Protein AF-A0A662GP37-F1 (afdb_monomer_lite)

Radius of gyration: 32.05 Å; chains: 1; bounding box: 72×24×85 Å

Sequence (175 aa):
MWSMLYYLRHDPERIKWSQRRRGLDERVVDEARAYDELWRDVQRKLDQLRHERNELARLIGKLSGEERARAVKRARELSREIERLEQLASEYKRRRDEILLGIPNIVHETVPVGRDESDNVPIRFYGKPKVWRGHLEQFLQQIGDNKVDYEVIDYRPIGHATAVEEFGWADTLRA

Secondary structure (DSSP, 8-state):
---HHHHHHH-HHHHHHHHHHTT--SHHHHHHHHHHHHHHHHHHHHHHHHHHHHHHHHHHTT--HHHHHHHHHHHHHHHHHHHHHHHHHHHHHHHHHHHHHHSPPPPPTTSPP-SSGGG-------S--EEEGGGHHHHHHHHTT-----EEESSPPPPHHHHHHHTTS--SS--

pLDDT: mean 92.94, std 6.43, range [47.56, 98.38]

Foldseek 3Di:
DQDLVNCLPPPLVLLLVQCVLQVHDSVLSVVLNVLVVQLVVLVVVLVVLVVVLVVLVVVLVVDDDPVNVVSVVVSVVSVVVNVVSVVSSVVSVVSSVVSSVVRDDRDDPPQDRDNDPVSDDDPDDDDEEEAEPVCPVVVCVVCPPPDHHYHYDPDDDDDPVVCCVVVVVDDPPVD

Structure (mmCIF, N/CA/C/O backbone):
data_AF-A0A662GP37-F1
#
_entry.id   AF-A0A662GP37-F1
#
loop_
_atom_site.group_PDB
_atom_site.id
_atom_site.type_symbol
_atom_site.label_atom_id
_atom_site.label_alt_id
_atom_site.label_comp_id
_atom_site.label_asym_id
_atom_site.label_entity_id
_atom_site.label_seq_id
_atom_site.pdbx_PDB_ins_code
_atom_site.Cartn_x
_atom_site.Cartn_y
_atom_site.Cartn_z
_atom_site.occupancy
_atom_site.B_iso_or_equiv
_atom_site.auth_seq_id
_atom_site.auth_comp_id
_atom_site.auth_asym_id
_atom_site.auth_atom_id
_atom_site.pdbx_PDB_model_num
ATOM 1 N N . MET A 1 1 ? -3.239 17.510 -3.175 1.00 47.56 1 MET A N 1
ATOM 2 C CA . MET A 1 1 ? -2.595 16.192 -3.356 1.00 47.56 1 MET A CA 1
ATOM 3 C C . MET A 1 1 ? -3.441 15.182 -2.600 1.00 47.56 1 MET A C 1
ATOM 5 O O . MET A 1 1 ? -3.605 15.342 -1.398 1.00 47.56 1 MET A O 1
ATOM 9 N N . TRP A 1 2 ? -4.079 14.245 -3.297 1.00 64.94 2 TRP A N 1
ATOM 10 C CA . TRP A 1 2 ? -4.938 13.237 -2.668 1.00 64.94 2 TRP A CA 1
ATOM 11 C C . TRP A 1 2 ? -4.060 12.083 -2.166 1.00 64.94 2 TRP A C 1
ATOM 13 O O . TRP A 1 2 ? -3.147 11.666 -2.874 1.00 64.94 2 TRP A O 1
ATOM 23 N N . SER A 1 3 ? -4.279 11.610 -0.938 1.00 88.75 3 SER A N 1
ATOM 24 C CA . SER A 1 3 ? -3.481 10.525 -0.352 1.00 88.75 3 SER A CA 1
ATOM 25 C C . SER A 1 3 ? -3.944 9.151 -0.846 1.00 88.75 3 SER A C 1
ATOM 27 O O . SER A 1 3 ? -5.083 8.987 -1.280 1.00 88.75 3 SER A O 1
ATOM 29 N N . MET A 1 4 ? -3.095 8.129 -0.721 1.00 91.69 4 MET A N 1
ATOM 30 C CA . MET A 1 4 ? -3.468 6.754 -1.075 1.00 91.69 4 MET A CA 1
ATOM 31 C C . MET A 1 4 ? -4.687 6.253 -0.286 1.00 91.69 4 MET A C 1
ATOM 33 O O . MET A 1 4 ? -5.574 5.600 -0.829 1.00 91.69 4 MET A O 1
ATOM 37 N N . LEU A 1 5 ? -4.782 6.648 0.987 1.00 93.44 5 LEU A N 1
ATOM 38 C CA . LEU A 1 5 ? -5.935 6.360 1.838 1.00 93.44 5 LEU A CA 1
ATOM 39 C C . LEU A 1 5 ? -7.218 7.050 1.347 1.00 93.44 5 LEU A C 1
ATOM 41 O O . LEU A 1 5 ? -8.308 6.502 1.502 1.00 93.44 5 LEU A O 1
ATOM 45 N N . TYR A 1 6 ? -7.106 8.249 0.765 1.00 94.44 6 TYR A N 1
ATOM 46 C CA . TYR A 1 6 ? -8.252 8.907 0.144 1.00 94.44 6 TYR A CA 1
ATOM 47 C C . TYR A 1 6 ? -8.768 8.082 -1.037 1.00 94.44 6 TYR A C 1
ATOM 49 O O . TYR A 1 6 ? -9.964 7.787 -1.078 1.00 94.44 6 TYR A O 1
ATOM 57 N N . TYR A 1 7 ? -7.874 7.665 -1.940 1.00 94.75 7 TYR A N 1
ATOM 58 C CA . TYR A 1 7 ? -8.241 6.832 -3.085 1.00 94.75 7 TYR A CA 1
ATOM 59 C C . TYR A 1 7 ? -8.841 5.501 -2.646 1.00 94.75 7 TYR A C 1
ATOM 61 O O . TYR A 1 7 ? -9.919 5.161 -3.109 1.00 94.75 7 TYR A O 1
ATOM 69 N N . LEU A 1 8 ? -8.251 4.815 -1.664 1.00 95.44 8 LEU A N 1
ATOM 70 C CA . LEU A 1 8 ? -8.792 3.557 -1.137 1.00 95.44 8 LEU A CA 1
ATOM 71 C C . LEU A 1 8 ? -10.279 3.663 -0.741 1.00 95.44 8 LEU A C 1
ATOM 73 O O . LEU A 1 8 ? -11.046 2.724 -0.935 1.00 95.44 8 LEU A O 1
ATOM 77 N N . ARG A 1 9 ? -10.689 4.814 -0.194 1.00 95.25 9 ARG A N 1
ATOM 78 C CA . ARG A 1 9 ? -12.044 5.044 0.331 1.00 95.25 9 ARG A CA 1
ATOM 79 C C . ARG A 1 9 ? -13.043 5.577 -0.693 1.00 95.25 9 ARG A C 1
ATOM 81 O O . ARG A 1 9 ? -14.237 5.375 -0.497 1.00 95.25 9 ARG A O 1
ATOM 88 N N . HIS A 1 10 ? -12.584 6.290 -1.719 1.00 95.06 10 HIS A N 1
ATOM 89 C CA . HIS A 1 10 ? -13.464 6.998 -2.661 1.00 95.06 10 HIS A CA 1
ATOM 90 C C . HIS A 1 10 ? -13.384 6.445 -4.084 1.00 95.06 10 HIS A C 1
ATOM 92 O O . HIS A 1 10 ? -14.380 6.461 -4.796 1.00 95.06 10 HIS A O 1
ATOM 98 N N . ASP A 1 11 ? -12.213 5.960 -4.488 1.00 95.56 11 ASP A N 1
ATOM 99 C CA . ASP A 1 11 ? -11.932 5.449 -5.829 1.00 95.56 11 ASP A CA 1
ATOM 100 C C . ASP A 1 11 ? -10.826 4.368 -5.777 1.00 95.56 11 ASP A C 1
ATOM 102 O O . ASP A 1 11 ? -9.684 4.595 -6.198 1.00 95.56 11 ASP A O 1
ATOM 106 N N . PRO A 1 12 ? -11.121 3.186 -5.196 1.00 95.81 12 PRO A N 1
ATOM 107 C CA . PRO A 1 12 ? -10.163 2.084 -5.133 1.00 95.81 12 PRO A CA 1
ATOM 108 C C . PRO A 1 12 ? -9.861 1.499 -6.519 1.00 95.81 12 PRO A C 1
ATOM 110 O O . PRO A 1 12 ? -8.782 0.939 -6.721 1.00 95.81 12 PRO A O 1
ATOM 113 N N . GLU A 1 13 ? -10.766 1.659 -7.491 1.00 96.25 13 GLU A N 1
ATOM 114 C CA . GLU A 1 13 ? -10.561 1.177 -8.860 1.00 96.25 13 GLU A CA 1
ATOM 115 C C . GLU A 1 13 ? -9.384 1.863 -9.544 1.00 96.25 13 GLU A C 1
ATOM 117 O O . GLU A 1 13 ? -8.649 1.213 -10.286 1.00 96.25 13 GLU A O 1
ATOM 122 N N . ARG A 1 14 ? -9.113 3.133 -9.233 1.00 95.31 14 ARG A N 1
ATOM 123 C CA . ARG A 1 14 ? -7.911 3.814 -9.724 1.00 95.31 14 ARG A CA 1
ATOM 124 C C . ARG A 1 14 ? -6.616 3.159 -9.245 1.00 95.31 14 ARG A C 1
ATOM 126 O O . ARG A 1 14 ? -5.650 3.071 -10.007 1.00 95.31 14 ARG A O 1
ATOM 133 N N . ILE A 1 15 ? -6.590 2.672 -8.005 1.00 96.38 15 ILE A N 1
ATOM 134 C CA . ILE A 1 15 ? -5.436 1.941 -7.470 1.00 96.38 15 ILE A CA 1
ATOM 135 C C . ILE A 1 15 ? -5.313 0.590 -8.177 1.00 96.38 15 ILE A C 1
ATOM 137 O O . ILE A 1 15 ? -4.237 0.263 -8.676 1.00 96.38 15 ILE A O 1
ATOM 141 N N . LYS A 1 16 ? -6.411 -0.170 -8.275 1.00 97.12 16 LYS A N 1
ATOM 142 C CA . LYS A 1 16 ? -6.420 -1.476 -8.953 1.00 97.12 16 LYS A CA 1
ATOM 143 C C . LYS A 1 16 ? -5.998 -1.367 -10.412 1.00 97.12 16 LYS A C 1
ATOM 145 O O . LYS A 1 16 ? -5.152 -2.124 -10.871 1.00 97.12 16 LYS A O 1
ATOM 150 N N . TRP A 1 17 ? -6.507 -0.366 -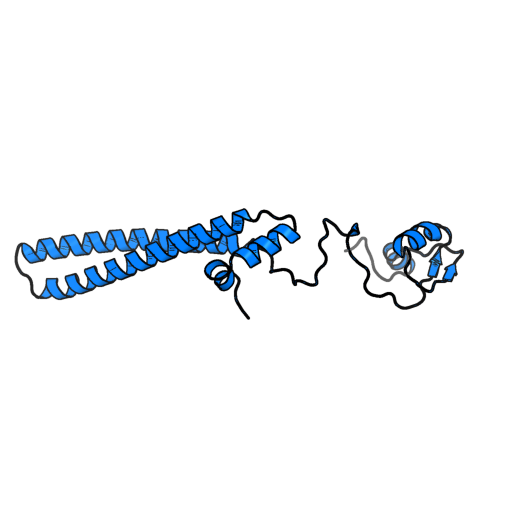11.125 1.00 96.31 17 TRP A N 1
ATOM 151 C CA . TRP A 1 17 ? -6.094 -0.058 -12.490 1.00 96.31 17 TRP A CA 1
ATOM 152 C C . TRP A 1 17 ? -4.579 0.156 -12.589 1.00 96.31 17 TRP A C 1
ATOM 154 O O . TRP A 1 17 ? -3.935 -0.433 -13.456 1.00 96.31 17 TRP A O 1
ATOM 164 N N . SER A 1 18 ? -3.991 0.926 -11.669 1.00 96.19 18 SER A N 1
ATOM 165 C CA . SER A 1 18 ? -2.541 1.138 -11.630 1.00 96.19 18 SER A CA 1
ATOM 166 C C . SER A 1 18 ? -1.770 -0.154 -11.332 1.00 96.19 18 SER A C 1
ATOM 168 O O . SER A 1 18 ? -0.731 -0.390 -11.946 1.00 96.19 18 SER A O 1
ATOM 170 N N . GLN A 1 19 ? -2.271 -1.003 -10.429 1.00 96.06 19 GLN A N 1
ATOM 171 C CA . GLN A 1 19 ? -1.679 -2.315 -10.133 1.00 96.06 19 GLN A CA 1
ATOM 172 C C . GLN A 1 19 ? -1.678 -3.211 -11.376 1.00 96.06 19 GLN A C 1
ATOM 174 O O . GLN A 1 19 ? -0.621 -3.706 -11.766 1.00 96.06 19 GLN A O 1
ATOM 179 N N . ARG A 1 20 ? -2.820 -3.320 -12.069 1.00 95.38 20 ARG A N 1
ATOM 180 C CA . ARG A 1 20 ? -2.948 -4.089 -13.316 1.00 95.38 20 ARG A CA 1
ATOM 181 C C . ARG A 1 20 ? -1.971 -3.615 -14.389 1.00 95.38 20 ARG A C 1
ATOM 183 O O . ARG A 1 20 ? -1.319 -4.439 -15.020 1.00 95.38 20 ARG A O 1
ATOM 190 N N . ARG A 1 21 ? -1.810 -2.297 -14.570 1.00 94.81 21 ARG A N 1
ATOM 191 C CA . ARG A 1 21 ? -0.852 -1.740 -15.548 1.00 94.81 21 ARG A CA 1
ATOM 192 C C . ARG A 1 21 ? 0.606 -2.053 -15.225 1.00 94.81 21 ARG A C 1
ATOM 194 O O . ARG A 1 21 ? 1.421 -2.066 -16.138 1.00 94.81 21 ARG A O 1
ATOM 201 N N . ARG A 1 22 ? 0.925 -2.301 -13.954 1.00 93.94 22 ARG A N 1
ATOM 202 C CA . ARG A 1 22 ? 2.249 -2.739 -13.493 1.00 93.94 22 ARG A CA 1
ATOM 203 C C . ARG A 1 22 ? 2.401 -4.266 -13.465 1.00 93.94 22 ARG A C 1
ATOM 205 O O . ARG A 1 22 ? 3.448 -4.745 -13.047 1.00 93.94 22 ARG A O 1
ATOM 212 N N . GLY A 1 23 ? 1.366 -5.028 -13.831 1.00 92.88 23 GLY A N 1
ATOM 213 C CA . GLY A 1 23 ? 1.352 -6.486 -13.680 1.00 92.88 23 GLY A CA 1
ATOM 214 C C . GLY A 1 23 ? 1.354 -6.958 -12.220 1.00 92.88 23 GLY A C 1
ATOM 215 O O . GLY A 1 23 ? 1.748 -8.087 -11.943 1.00 92.88 23 GLY A O 1
ATOM 216 N N . LEU A 1 24 ? 0.950 -6.096 -11.282 1.00 94.94 24 LEU A N 1
ATOM 217 C CA . LEU A 1 24 ? 0.879 -6.405 -9.857 1.00 94.94 24 LEU A CA 1
ATOM 218 C C . LEU A 1 24 ? -0.512 -6.907 -9.472 1.00 94.94 24 LEU A C 1
ATOM 220 O O . LEU A 1 24 ? -1.511 -6.602 -10.123 1.00 94.94 24 LEU A O 1
ATOM 224 N N . ASP A 1 25 ? -0.569 -7.643 -8.364 1.00 95.44 25 ASP A N 1
ATOM 225 C CA . ASP A 1 25 ? -1.825 -8.125 -7.803 1.00 95.44 25 ASP A CA 1
ATOM 226 C C . ASP A 1 25 ? -2.682 -6.955 -7.298 1.00 95.44 25 ASP A C 1
ATOM 228 O O . ASP A 1 25 ? -2.228 -6.107 -6.525 1.00 95.44 25 ASP A O 1
ATOM 232 N N . GLU A 1 26 ? -3.934 -6.903 -7.739 1.00 95.62 26 GLU A N 1
ATOM 233 C CA . GLU A 1 26 ? -4.909 -5.898 -7.321 1.00 95.62 26 GLU A CA 1
ATOM 234 C C . GLU A 1 26 ? -5.668 -6.286 -6.048 1.00 95.62 26 GLU A C 1
ATOM 236 O O . GLU A 1 26 ? -6.242 -5.415 -5.394 1.00 95.62 26 GLU A O 1
ATOM 241 N N . ARG A 1 27 ? -5.635 -7.566 -5.650 1.00 96.38 27 ARG A N 1
ATOM 242 C CA . ARG A 1 27 ? -6.342 -8.075 -4.460 1.00 96.38 27 ARG A CA 1
ATOM 243 C C . ARG A 1 27 ? -5.831 -7.447 -3.165 1.00 96.38 27 ARG A C 1
ATOM 245 O O . ARG A 1 27 ? -6.588 -7.318 -2.208 1.00 96.38 27 ARG A O 1
ATOM 252 N N . VAL A 1 28 ? -4.584 -6.971 -3.158 1.00 96.38 28 VAL A N 1
ATOM 253 C CA . VAL A 1 28 ? -4.005 -6.202 -2.042 1.00 96.38 28 VAL A CA 1
ATOM 254 C C . VAL A 1 28 ? -4.802 -4.927 -1.742 1.00 96.38 28 VAL A C 1
ATOM 256 O O . VAL A 1 28 ? -4.850 -4.472 -0.603 1.00 96.38 28 VAL A O 1
ATOM 259 N N . VAL A 1 29 ? -5.472 -4.353 -2.749 1.00 96.81 29 VAL A N 1
ATOM 260 C CA . VAL A 1 29 ? -6.331 -3.173 -2.579 1.00 96.81 29 VAL A CA 1
ATOM 261 C C . VAL A 1 29 ? -7.605 -3.548 -1.828 1.00 96.81 29 VAL A C 1
ATOM 263 O O . VAL A 1 29 ? -8.029 -2.815 -0.935 1.00 96.81 29 VAL A O 1
ATOM 266 N N . ASP A 1 30 ? -8.198 -4.697 -2.157 1.00 96.88 30 ASP A N 1
ATOM 267 C CA . ASP A 1 30 ? -9.384 -5.211 -1.468 1.00 96.88 30 ASP A CA 1
ATOM 268 C C . ASP A 1 30 ? -9.063 -5.603 -0.023 1.00 96.88 30 ASP A C 1
ATOM 270 O O . ASP A 1 30 ? -9.832 -5.292 0.885 1.00 96.88 30 ASP A O 1
ATOM 274 N N . GLU A 1 31 ? -7.892 -6.196 0.214 1.00 97.25 31 GLU A N 1
ATOM 275 C CA . GLU A 1 31 ? -7.418 -6.511 1.561 1.00 97.25 31 GLU A CA 1
ATOM 276 C C . GLU A 1 31 ? -7.220 -5.242 2.407 1.00 97.25 31 GLU A C 1
ATOM 278 O O . GLU A 1 31 ? -7.744 -5.143 3.520 1.00 97.25 31 GLU A O 1
ATOM 283 N N . ALA A 1 32 ? -6.533 -4.226 1.869 1.00 97.25 32 ALA A N 1
ATOM 284 C CA . ALA A 1 32 ? -6.370 -2.939 2.546 1.00 97.25 32 ALA A CA 1
ATOM 285 C C . ALA A 1 32 ? -7.726 -2.293 2.868 1.00 97.25 32 ALA A C 1
ATOM 287 O O . ALA A 1 32 ? -7.915 -1.734 3.953 1.00 97.25 32 ALA A O 1
ATOM 288 N N . ARG A 1 33 ? -8.684 -2.382 1.939 1.00 97.00 33 ARG A N 1
ATOM 289 C CA . ARG A 1 33 ? -10.035 -1.854 2.129 1.00 97.00 33 ARG A CA 1
ATOM 290 C C . ARG A 1 33 ? -10.785 -2.592 3.235 1.00 97.00 33 ARG A C 1
ATOM 292 O O . ARG A 1 33 ? -11.378 -1.931 4.083 1.00 97.00 33 ARG A O 1
ATOM 299 N N . ALA A 1 34 ? -10.707 -3.920 3.279 1.00 97.81 34 ALA A N 1
ATOM 300 C CA . ALA A 1 34 ? -11.340 -4.719 4.325 1.00 97.81 34 ALA A CA 1
ATOM 301 C C . ALA A 1 34 ? -10.820 -4.342 5.724 1.00 97.81 34 ALA A C 1
ATOM 303 O O . ALA A 1 34 ? -11.610 -4.140 6.647 1.00 97.81 34 ALA A O 1
ATOM 304 N N . TYR A 1 35 ? -9.503 -4.156 5.887 1.00 98.25 35 TYR A N 1
ATOM 305 C CA . TYR A 1 35 ? -8.944 -3.679 7.157 1.00 98.25 35 TYR A CA 1
ATOM 306 C C . TYR A 1 35 ? -9.354 -2.236 7.494 1.00 98.25 35 TYR A C 1
ATOM 308 O O . TYR A 1 35 ? -9.555 -1.930 8.671 1.00 98.25 35 TYR A O 1
ATOM 316 N N . ASP A 1 36 ? -9.513 -1.344 6.505 1.00 97.88 36 ASP A N 1
ATOM 317 C CA . ASP A 1 36 ? -10.053 0.004 6.751 1.00 97.88 36 ASP A CA 1
ATOM 318 C C . ASP A 1 36 ? -11.509 -0.043 7.231 1.00 97.88 36 ASP A C 1
ATOM 320 O O . ASP A 1 36 ? -11.862 0.672 8.169 1.00 97.88 36 ASP A O 1
ATOM 324 N N . GLU A 1 37 ? -12.342 -0.897 6.636 1.00 97.69 37 GLU A N 1
ATOM 325 C CA . GLU A 1 37 ? -13.743 -1.089 7.028 1.00 97.69 37 GLU A CA 1
ATOM 326 C C . GLU A 1 37 ? -13.847 -1.646 8.456 1.00 97.69 37 GLU A C 1
ATOM 328 O O . GLU A 1 37 ? -14.514 -1.044 9.303 1.00 97.69 37 GLU A O 1
ATOM 333 N N . LEU A 1 38 ? -13.089 -2.703 8.770 1.00 98.12 38 LEU A N 1
ATOM 334 C CA . LEU A 1 38 ? -12.994 -3.255 10.126 1.00 98.12 38 LEU A CA 1
ATOM 335 C C . LEU A 1 38 ? -12.528 -2.206 11.141 1.00 98.12 38 LEU A C 1
ATOM 337 O O . LEU A 1 38 ? -13.100 -2.085 12.227 1.00 98.12 38 LEU A O 1
ATOM 341 N N . TRP A 1 39 ? -11.513 -1.412 10.792 1.00 98.38 39 TRP A N 1
ATOM 342 C CA . TRP A 1 39 ? -11.024 -0.339 11.653 1.00 98.38 39 TRP A CA 1
ATOM 343 C C . TRP A 1 39 ? -12.113 0.700 11.938 1.00 98.38 39 TRP A C 1
ATOM 345 O O . TRP A 1 39 ? -12.336 1.053 13.097 1.00 98.38 39 TRP A O 1
ATOM 355 N N . ARG A 1 40 ? -12.828 1.167 10.907 1.00 97.44 40 ARG A N 1
ATOM 356 C CA . ARG A 1 40 ? -13.911 2.154 11.053 1.00 97.44 40 ARG A CA 1
ATOM 357 C C . ARG A 1 40 ? -15.057 1.616 11.903 1.00 97.44 40 ARG A C 1
ATOM 359 O O . ARG A 1 40 ? -15.605 2.356 12.718 1.00 97.44 40 ARG A O 1
ATOM 366 N N . ASP A 1 41 ? -15.397 0.343 11.757 1.00 97.94 41 ASP A N 1
ATOM 367 C CA . ASP A 1 41 ? -16.435 -0.305 12.557 1.00 97.94 41 ASP A CA 1
ATOM 368 C C . ASP A 1 41 ? -16.057 -0.402 14.030 1.00 97.94 41 ASP A C 1
ATOM 370 O O . ASP A 1 41 ? -16.873 -0.094 14.902 1.00 97.94 41 ASP A O 1
ATOM 374 N N . VAL A 1 42 ? -14.809 -0.771 14.320 1.00 97.94 42 VAL A N 1
ATOM 375 C CA . VAL A 1 42 ? -14.298 -0.794 15.692 1.00 97.94 42 VAL A CA 1
ATOM 376 C C . VAL A 1 42 ? -14.250 0.614 16.285 1.00 97.94 42 VAL A C 1
ATOM 378 O O . VAL A 1 42 ? -14.651 0.786 17.432 1.00 97.94 42 VAL A O 1
ATOM 381 N N . GLN A 1 43 ? -13.841 1.632 15.520 1.00 97.88 43 GLN A N 1
ATOM 382 C CA . GLN A 1 43 ? -13.865 3.026 15.984 1.00 97.88 43 GLN A CA 1
ATOM 383 C C . GLN A 1 43 ? -15.283 3.483 16.347 1.00 97.88 43 GLN A C 1
ATOM 385 O O . GLN A 1 43 ? -15.494 4.000 17.441 1.00 97.88 43 GLN A O 1
ATOM 390 N N . ARG A 1 44 ? -16.280 3.203 15.493 1.00 97.88 44 ARG A N 1
ATOM 391 C CA . ARG A 1 44 ? -17.686 3.522 15.798 1.00 97.88 44 ARG A CA 1
ATOM 392 C C . ARG A 1 44 ? -18.163 2.855 17.090 1.00 97.88 44 ARG A C 1
ATOM 394 O O . ARG A 1 44 ? -18.822 3.494 17.907 1.00 97.88 44 ARG A O 1
ATOM 401 N N . LYS A 1 45 ? -17.819 1.579 17.295 1.00 97.19 45 LYS A N 1
ATOM 402 C CA . LYS A 1 45 ? -18.151 0.850 18.531 1.00 97.19 45 LYS A CA 1
ATOM 403 C C . LYS A 1 45 ? -17.440 1.442 19.750 1.00 97.19 45 LYS A C 1
ATOM 405 O O . LYS A 1 45 ? -18.070 1.601 20.790 1.00 97.19 45 LYS A O 1
ATOM 410 N N . LEU A 1 46 ? -16.161 1.796 19.626 1.00 97.94 46 LEU A N 1
ATOM 411 C CA . LEU A 1 46 ? -15.397 2.443 20.695 1.00 97.94 46 LEU A CA 1
ATOM 412 C C . LEU A 1 46 ? -16.040 3.754 21.140 1.00 97.94 46 LEU A C 1
ATOM 414 O O . LEU A 1 46 ? -16.192 3.973 22.341 1.00 97.94 46 LEU A O 1
ATOM 418 N N . ASP A 1 47 ? -16.445 4.599 20.195 1.00 97.38 47 ASP A N 1
ATOM 419 C CA . ASP A 1 47 ? -17.083 5.879 20.501 1.00 97.38 47 ASP A CA 1
ATOM 420 C C . ASP A 1 47 ? -18.412 5.682 21.244 1.00 97.38 47 ASP A C 1
ATOM 422 O O . ASP A 1 47 ? -18.652 6.337 22.263 1.00 97.38 47 ASP A O 1
ATOM 426 N N . GLN A 1 48 ? -19.221 4.707 20.816 1.00 97.44 48 GLN A N 1
ATOM 427 C CA . GLN A 1 48 ? -20.461 4.329 21.497 1.00 97.44 48 GLN A CA 1
ATOM 428 C C . GLN A 1 48 ? -20.206 3.840 22.934 1.00 97.44 48 GLN A C 1
ATOM 430 O O . GLN A 1 48 ? -20.822 4.338 23.876 1.00 97.44 48 GLN A O 1
ATOM 435 N N . LEU A 1 49 ? -19.262 2.915 23.141 1.00 97.00 49 LEU A N 1
ATOM 436 C CA . LEU A 1 49 ? -18.962 2.385 24.478 1.00 97.00 49 LEU A CA 1
ATOM 437 C C . LEU A 1 49 ? -18.351 3.441 25.405 1.00 97.00 49 LEU A C 1
ATOM 439 O O . LEU A 1 49 ? -18.644 3.466 26.602 1.00 97.00 49 LEU A O 1
ATOM 443 N N . ARG A 1 50 ? -17.513 4.339 24.873 1.00 96.12 50 ARG A N 1
ATOM 444 C CA . ARG A 1 50 ? -16.962 5.471 25.631 1.00 96.12 50 ARG A CA 1
ATOM 445 C C . ARG A 1 50 ? -18.070 6.418 26.069 1.00 96.12 50 ARG A C 1
ATOM 447 O O . ARG A 1 50 ? -18.053 6.860 27.219 1.00 96.12 50 ARG A O 1
ATOM 454 N N . HIS A 1 51 ? -19.028 6.701 25.187 1.00 96.88 51 HIS A N 1
ATOM 455 C CA . HIS A 1 51 ? -20.204 7.490 25.526 1.00 96.88 51 HIS A CA 1
ATOM 456 C C . HIS A 1 51 ? -21.021 6.814 26.638 1.00 96.88 51 HIS A C 1
ATOM 458 O O . HIS A 1 51 ? -21.216 7.421 27.690 1.00 96.88 51 HIS A O 1
ATOM 464 N N . GLU A 1 52 ? -21.381 5.537 26.478 1.00 95.38 52 GLU A N 1
ATOM 465 C CA . GLU A 1 52 ? -22.121 4.762 27.487 1.00 95.38 52 GLU A CA 1
ATOM 466 C C . GLU A 1 52 ? -21.416 4.736 28.847 1.00 95.38 52 GLU A C 1
ATOM 468 O O . GLU A 1 52 ? -22.035 4.985 29.882 1.00 95.38 52 GLU A O 1
ATOM 473 N N . ARG A 1 53 ? -20.102 4.489 28.864 1.00 95.31 53 ARG A N 1
ATOM 474 C CA . ARG A 1 53 ? -19.299 4.499 30.093 1.00 95.31 53 ARG A CA 1
ATOM 475 C C . ARG A 1 53 ? -19.326 5.872 30.766 1.00 95.31 53 ARG A C 1
ATOM 477 O O . ARG A 1 53 ? -19.416 5.942 31.990 1.00 95.31 53 ARG A O 1
ATOM 484 N N . ASN A 1 54 ? -19.233 6.955 29.994 1.00 94.19 54 ASN A N 1
ATOM 485 C CA . ASN A 1 54 ? -19.247 8.317 30.528 1.00 94.19 54 ASN A CA 1
ATOM 486 C C . ASN A 1 54 ? -20.624 8.687 31.107 1.00 94.19 54 ASN A C 1
ATOM 488 O O . ASN A 1 54 ? -20.681 9.295 32.176 1.00 94.19 54 ASN A O 1
ATOM 492 N N . GLU A 1 55 ? -21.721 8.298 30.450 1.00 94.38 55 GLU A N 1
ATOM 493 C CA . GLU A 1 55 ? -23.079 8.455 30.994 1.00 94.38 55 GLU A CA 1
ATOM 494 C C . GLU A 1 55 ? -23.237 7.670 32.303 1.00 94.38 55 GLU A C 1
ATOM 496 O O . GLU A 1 55 ? -23.671 8.215 33.322 1.00 94.38 55 GLU A O 1
ATOM 501 N N . LEU A 1 56 ? -22.784 6.412 32.323 1.00 93.00 56 LEU A N 1
ATOM 502 C CA . LEU A 1 56 ? -22.835 5.567 33.512 1.00 93.00 56 LEU A CA 1
ATOM 503 C C . LEU A 1 56 ? -22.019 6.157 34.673 1.00 93.00 56 LEU A C 1
ATOM 505 O O . LEU A 1 56 ? -22.476 6.158 35.815 1.00 93.00 56 LEU A O 1
ATOM 509 N N . ALA A 1 57 ? -20.837 6.710 34.389 1.00 90.62 57 ALA A N 1
ATOM 510 C CA . ALA A 1 57 ? -19.990 7.364 35.384 1.00 90.62 57 ALA A CA 1
ATOM 511 C C . ALA A 1 57 ? -20.688 8.566 36.043 1.00 90.62 57 ALA A C 1
ATOM 513 O O . ALA A 1 57 ? -20.581 8.740 37.258 1.00 90.62 57 ALA A O 1
ATOM 514 N N . ARG A 1 58 ? -21.458 9.355 35.278 1.00 91.44 58 ARG A N 1
ATOM 515 C CA . ARG A 1 58 ? -22.261 10.466 35.824 1.00 91.44 58 ARG A CA 1
ATOM 516 C C . ARG A 1 58 ? -23.429 9.980 36.685 1.00 91.44 58 ARG A C 1
ATOM 518 O O . ARG A 1 58 ? -23.780 10.646 37.659 1.00 91.44 58 ARG A O 1
ATOM 525 N N . LEU A 1 59 ? -24.022 8.832 36.353 1.00 90.62 59 LEU A N 1
ATOM 526 C CA . LEU A 1 59 ? -25.122 8.237 37.119 1.00 90.62 59 LEU A CA 1
ATOM 527 C C . LEU A 1 59 ? -24.648 7.602 38.432 1.00 90.62 59 LEU A C 1
ATOM 529 O O . LEU A 1 59 ? -25.330 7.740 39.443 1.00 90.62 59 LEU A O 1
ATOM 533 N N . ILE A 1 60 ? -23.464 6.979 38.462 1.00 90.56 60 ILE A N 1
ATOM 534 C CA . ILE A 1 60 ? -22.910 6.316 39.661 1.00 90.56 60 ILE A CA 1
ATOM 535 C C . ILE A 1 60 ? -22.856 7.253 40.877 1.00 90.56 60 ILE A C 1
ATOM 537 O O . ILE A 1 60 ? -23.122 6.809 41.992 1.00 90.56 60 ILE A O 1
ATOM 541 N N . GLY A 1 61 ? -22.552 8.541 40.677 1.00 86.75 61 GLY A N 1
ATOM 542 C CA . GLY A 1 61 ? -22.527 9.535 41.758 1.00 86.75 61 GLY A CA 1
ATOM 543 C C . GLY A 1 61 ? -23.898 9.823 42.388 1.00 86.75 61 GLY A C 1
ATOM 544 O O . GLY A 1 61 ? -23.950 10.316 43.509 1.00 86.75 61 GLY A O 1
ATOM 545 N N . LYS A 1 62 ? -24.994 9.501 41.688 1.00 90.56 62 LYS A N 1
ATOM 546 C CA . LYS A 1 62 ? -26.384 9.718 42.125 1.00 90.56 62 LYS A CA 1
ATOM 547 C C . LYS A 1 62 ? -27.058 8.448 42.660 1.00 90.56 62 LYS A C 1
ATOM 549 O O . LYS A 1 62 ? -28.127 8.540 43.252 1.00 90.56 62 LYS A O 1
ATOM 554 N N . LEU A 1 63 ? -26.459 7.277 42.440 1.00 90.88 63 LEU A N 1
ATOM 555 C CA . LEU A 1 63 ? -26.995 5.980 42.858 1.00 90.88 63 LEU A CA 1
ATOM 556 C C . LEU A 1 63 ? -26.476 5.580 44.247 1.00 90.88 63 LEU A C 1
ATOM 558 O O . LEU A 1 63 ? -25.377 5.962 44.661 1.00 90.88 63 LEU A O 1
ATOM 562 N N . SER A 1 64 ? -27.235 4.743 44.953 1.00 90.06 64 SER A N 1
ATOM 563 C CA . SER A 1 64 ? -26.857 4.197 46.262 1.00 90.06 64 SER A CA 1
ATOM 564 C C . SER A 1 64 ? -27.160 2.695 46.353 1.00 90.06 64 SER A C 1
ATOM 566 O O . SER A 1 64 ? -27.810 2.131 45.474 1.00 90.06 64 SER A O 1
ATOM 568 N N . GLY A 1 65 ? -26.609 2.020 47.366 1.00 91.25 65 GLY A N 1
ATOM 569 C CA . GLY A 1 65 ? -26.862 0.595 47.611 1.00 91.25 65 GLY A CA 1
ATOM 570 C C . GLY A 1 65 ? -26.508 -0.328 46.435 1.00 91.25 65 GLY A C 1
ATOM 571 O O . GLY A 1 65 ? -25.461 -0.185 45.795 1.00 91.25 65 GLY A O 1
ATOM 572 N N . GLU A 1 66 ? -27.383 -1.298 46.157 1.00 89.38 66 GLU A N 1
ATOM 573 C CA . GLU A 1 66 ? -27.174 -2.306 45.109 1.00 89.38 66 GLU A CA 1
ATOM 574 C C . GLU A 1 66 ? -27.110 -1.721 43.694 1.00 89.38 66 GLU A C 1
ATOM 576 O O . GLU A 1 66 ? -26.342 -2.206 42.860 1.00 89.38 66 GLU A O 1
ATOM 581 N N . GLU A 1 67 ? -27.876 -0.668 43.405 1.00 89.00 67 GLU A N 1
ATOM 582 C CA . GLU A 1 67 ? -27.911 -0.046 42.077 1.00 89.00 67 GLU A CA 1
ATOM 583 C C . GLU A 1 67 ? -26.554 0.563 41.721 1.00 89.00 67 GLU A C 1
ATOM 585 O O . GLU A 1 67 ? -26.049 0.389 40.607 1.00 89.00 67 GLU A O 1
ATOM 590 N N . ARG A 1 68 ? -25.898 1.191 42.706 1.00 90.94 68 ARG A N 1
ATOM 591 C CA . ARG A 1 68 ? -24.526 1.685 42.561 1.00 90.94 68 ARG A CA 1
ATOM 592 C C . ARG A 1 68 ? -23.546 0.543 42.304 1.00 90.94 68 ARG A C 1
ATOM 594 O O . ARG A 1 68 ? -22.686 0.671 41.435 1.00 90.94 68 ARG A O 1
ATOM 601 N N . ALA A 1 69 ? -23.668 -0.573 43.023 1.00 90.44 69 ALA A N 1
ATOM 602 C CA . ALA A 1 69 ? -22.794 -1.731 42.828 1.00 90.44 69 ALA A CA 1
ATOM 603 C C . ALA A 1 69 ? -22.939 -2.331 41.415 1.00 90.44 69 ALA A C 1
ATOM 605 O O . ALA A 1 69 ? -21.931 -2.627 40.765 1.00 90.44 69 ALA A O 1
ATOM 606 N N . ARG A 1 70 ? -24.174 -2.438 40.899 1.00 92.25 70 ARG A N 1
ATOM 607 C CA . ARG A 1 70 ? -24.457 -2.889 39.523 1.00 92.25 70 ARG A CA 1
ATOM 608 C C . ARG A 1 70 ? -23.866 -1.940 38.479 1.00 92.25 70 ARG A C 1
ATOM 610 O O . ARG A 1 70 ? -23.193 -2.399 37.557 1.00 92.25 70 ARG A O 1
ATOM 617 N N . ALA A 1 71 ? -24.046 -0.630 38.651 1.00 91.56 71 ALA A N 1
ATOM 618 C CA . ALA A 1 71 ? -23.486 0.373 37.747 1.00 91.56 71 ALA A CA 1
ATOM 619 C C . ALA A 1 71 ? -21.945 0.348 37.742 1.00 91.56 71 ALA A C 1
ATOM 621 O O . ALA A 1 71 ? -21.326 0.336 36.682 1.00 91.56 71 ALA A O 1
ATOM 622 N N . VAL A 1 72 ? -21.294 0.237 38.904 1.00 91.94 72 VAL A N 1
ATOM 623 C CA . VAL A 1 72 ? -19.826 0.112 38.982 1.00 91.94 72 VAL A CA 1
ATOM 624 C C . VAL A 1 72 ? -19.329 -1.156 38.280 1.00 91.94 72 VAL A C 1
ATOM 626 O O . VAL A 1 72 ? -18.323 -1.109 37.568 1.00 91.94 72 VAL A O 1
ATOM 629 N N . LYS A 1 73 ? -20.028 -2.288 38.437 1.00 94.00 73 LYS A N 1
ATOM 630 C CA . LYS A 1 73 ? -19.688 -3.530 37.727 1.00 94.00 73 LYS A CA 1
ATOM 631 C C . LYS A 1 73 ? -19.783 -3.343 36.210 1.00 94.00 73 LYS A C 1
ATOM 633 O O . LYS A 1 73 ? -18.832 -3.673 35.505 1.00 94.00 73 LYS A O 1
ATOM 638 N N . ARG A 1 74 ? -20.872 -2.741 35.721 1.00 93.50 74 ARG A N 1
ATOM 639 C CA . ARG A 1 74 ? -21.062 -2.473 34.290 1.00 93.50 74 ARG A CA 1
ATOM 640 C C . ARG A 1 74 ? -20.010 -1.509 33.730 1.00 93.50 74 ARG A C 1
ATOM 642 O O . ARG A 1 74 ? -19.488 -1.767 32.653 1.00 93.50 74 ARG A O 1
ATOM 649 N N . ALA A 1 75 ? -19.628 -0.458 34.464 1.00 93.19 75 ALA A N 1
ATOM 650 C CA . ALA A 1 75 ? -18.528 0.427 34.059 1.00 93.19 75 ALA A CA 1
ATOM 651 C C . ALA A 1 75 ? -17.209 -0.337 33.881 1.00 93.19 75 ALA A C 1
ATOM 653 O O . ALA A 1 75 ? -16.492 -0.100 32.914 1.00 93.19 75 ALA A O 1
ATOM 654 N N . ARG A 1 76 ? -16.892 -1.270 34.789 1.00 94.12 76 ARG A N 1
ATOM 655 C CA . ARG A 1 76 ? -15.681 -2.100 34.687 1.00 94.12 76 ARG A CA 1
ATOM 656 C C . ARG A 1 76 ? -15.716 -3.033 33.478 1.00 94.12 76 ARG A C 1
ATOM 658 O O . ARG A 1 76 ? -14.694 -3.198 32.822 1.00 94.12 76 ARG A O 1
ATOM 665 N N . GLU A 1 77 ? -16.868 -3.632 33.182 1.00 95.38 77 GLU A N 1
ATOM 666 C CA . GLU A 1 77 ? -17.058 -4.451 31.976 1.00 95.38 77 GLU A CA 1
ATOM 667 C C . GLU A 1 77 ? -16.866 -3.621 30.701 1.00 95.38 77 GLU A C 1
ATOM 669 O O . GLU A 1 77 ? -16.131 -4.039 29.810 1.00 95.38 77 GLU A O 1
ATOM 674 N N . LEU A 1 78 ? -17.454 -2.421 30.649 1.00 95.75 78 LEU A N 1
ATOM 675 C CA . LEU A 1 78 ? -17.280 -1.491 29.532 1.00 95.75 78 LEU A CA 1
ATOM 676 C C . LEU A 1 78 ? -15.813 -1.086 29.351 1.00 95.75 78 LEU A C 1
ATOM 678 O O . LEU A 1 78 ? -15.332 -1.082 28.225 1.00 95.75 78 LEU A O 1
ATOM 682 N N . SER A 1 79 ? -15.082 -0.791 30.432 1.00 95.31 79 SER A N 1
ATOM 683 C CA . SER A 1 79 ? -13.651 -0.467 30.339 1.00 95.31 79 SER A CA 1
ATOM 684 C C . SER A 1 79 ? -12.829 -1.609 29.741 1.00 95.31 79 SER A C 1
ATOM 686 O O . SER A 1 79 ? -12.001 -1.358 28.873 1.00 95.31 79 SER A O 1
ATOM 688 N N . ARG A 1 80 ? -13.091 -2.861 30.142 1.00 96.38 80 ARG A N 1
ATOM 689 C CA . ARG A 1 80 ? -12.397 -4.035 29.581 1.00 96.38 80 ARG A CA 1
ATOM 690 C C . ARG A 1 80 ? -12.681 -4.219 28.091 1.00 96.38 80 ARG A C 1
ATOM 692 O O . ARG A 1 80 ? -11.775 -4.534 27.328 1.00 96.38 80 ARG A O 1
ATOM 699 N N . GLU A 1 81 ? -13.930 -4.021 27.675 1.00 96.56 81 GLU A N 1
ATOM 700 C CA . GLU A 1 81 ? -14.296 -4.126 26.259 1.00 96.56 81 GLU A CA 1
ATOM 701 C C . GLU A 1 81 ? -13.691 -2.982 25.431 1.00 96.56 81 GLU A C 1
ATOM 703 O O . GLU A 1 81 ? -13.214 -3.214 24.323 1.00 96.56 81 GLU A O 1
ATOM 708 N N . ILE A 1 82 ? -13.637 -1.765 25.984 1.00 97.75 82 ILE A N 1
ATOM 709 C CA . ILE A 1 82 ? -12.947 -0.628 25.360 1.00 97.75 82 ILE A CA 1
ATOM 710 C C . ILE A 1 82 ? -11.463 -0.952 25.153 1.00 97.75 82 ILE A C 1
ATOM 712 O O . ILE A 1 82 ? -10.984 -0.818 24.033 1.00 97.75 82 ILE A O 1
ATOM 716 N N . GLU A 1 83 ? -10.755 -1.433 26.179 1.00 97.62 83 GLU A N 1
ATOM 717 C CA . GLU A 1 83 ? -9.333 -1.805 26.071 1.00 97.62 83 GLU A CA 1
ATOM 718 C C . GLU A 1 83 ? -9.099 -2.860 24.978 1.00 97.62 83 GLU A C 1
ATOM 720 O O . GLU A 1 83 ? -8.185 -2.736 24.159 1.00 97.62 83 GLU A O 1
ATOM 725 N N . ARG A 1 84 ? -9.963 -3.879 24.907 1.00 97.50 84 ARG A N 1
ATOM 726 C CA . ARG A 1 84 ? -9.901 -4.912 23.865 1.00 97.50 84 ARG A CA 1
ATOM 727 C C . ARG A 1 84 ? -10.103 -4.329 22.464 1.00 97.50 84 ARG A C 1
ATOM 729 O O . ARG A 1 84 ? -9.363 -4.661 21.538 1.00 97.50 84 ARG A O 1
ATOM 736 N N . LEU A 1 85 ? -11.116 -3.485 22.288 1.00 97.81 85 LEU A N 1
ATOM 737 C CA . LEU A 1 85 ? -11.416 -2.870 20.996 1.00 97.81 85 LEU A CA 1
ATOM 738 C C . LEU A 1 85 ? -10.342 -1.856 20.579 1.00 97.81 85 LEU A C 1
ATOM 740 O O . LEU A 1 85 ? -10.065 -1.729 19.390 1.00 97.81 85 LEU A O 1
ATOM 744 N N . GLU A 1 86 ? -9.688 -1.173 21.520 1.00 97.81 86 GLU A N 1
ATOM 745 C CA . GLU A 1 86 ? -8.550 -0.290 21.235 1.00 97.81 86 GLU A CA 1
ATOM 746 C C . GLU A 1 86 ? -7.358 -1.069 20.664 1.00 97.81 86 GLU A C 1
ATOM 748 O O . GLU A 1 86 ? -6.754 -0.634 19.680 1.00 97.81 86 GLU A O 1
ATOM 753 N N . GLN A 1 87 ? -7.064 -2.250 21.215 1.00 98.06 87 GLN A N 1
ATOM 754 C CA . GLN A 1 87 ? -6.030 -3.140 20.677 1.00 98.06 87 GLN A CA 1
ATOM 755 C C . GLN A 1 87 ? -6.372 -3.604 19.256 1.00 98.06 87 GLN A C 1
ATOM 757 O O . GLN A 1 87 ? -5.535 -3.488 18.360 1.00 98.06 87 GLN A O 1
ATOM 762 N N . LEU A 1 88 ? -7.616 -4.040 19.024 1.00 97.50 88 LEU A N 1
ATOM 763 C CA . LEU A 1 88 ? -8.088 -4.441 17.693 1.00 97.50 88 LEU A CA 1
ATOM 764 C C . LEU A 1 88 ? -8.033 -3.289 16.685 1.00 97.50 88 LEU A C 1
ATOM 766 O O . LEU A 1 88 ? -7.590 -3.472 15.554 1.00 97.50 88 LEU A O 1
ATOM 770 N N . ALA A 1 89 ? -8.434 -2.081 17.085 1.00 98.06 89 ALA A N 1
ATOM 771 C CA . ALA A 1 89 ? -8.323 -0.907 16.229 1.00 98.06 89 ALA A CA 1
ATOM 772 C C . ALA A 1 89 ? -6.863 -0.613 15.863 1.00 98.06 89 ALA A C 1
ATOM 774 O O . ALA A 1 89 ? -6.568 -0.308 14.708 1.00 98.06 89 ALA A O 1
ATOM 775 N N . SER A 1 90 ? -5.944 -0.702 16.825 1.00 98.12 90 SER A N 1
ATOM 776 C CA . SER A 1 90 ? -4.517 -0.514 16.562 1.00 98.12 90 SER A CA 1
ATOM 777 C C . SER A 1 90 ? -3.990 -1.558 15.572 1.00 98.12 90 SER A C 1
ATOM 779 O O . SER A 1 90 ? -3.308 -1.210 14.607 1.00 98.12 90 SER A O 1
ATOM 781 N N . GLU A 1 91 ? -4.378 -2.823 15.747 1.00 98.19 91 GLU A N 1
ATOM 782 C CA . GLU A 1 91 ? -3.990 -3.909 14.851 1.00 98.19 91 GLU A CA 1
ATOM 783 C C . GLU A 1 91 ? -4.525 -3.710 13.428 1.00 98.19 91 GLU A C 1
ATOM 785 O O . GLU A 1 91 ? -3.739 -3.730 12.481 1.00 98.19 91 GLU A O 1
ATOM 790 N N . TYR A 1 92 ? -5.828 -3.464 13.258 1.00 98.25 92 TYR A N 1
ATOM 791 C CA . TYR A 1 92 ? -6.423 -3.254 11.934 1.00 98.25 92 TYR A CA 1
ATOM 792 C C . TYR A 1 92 ? -5.841 -2.032 11.231 1.00 98.25 92 TYR A C 1
ATOM 794 O O . TYR A 1 92 ? -5.547 -2.088 10.037 1.00 98.25 92 TYR A O 1
ATOM 802 N N . LYS A 1 93 ? -5.594 -0.946 11.976 1.00 97.69 93 LYS A N 1
ATOM 803 C CA . LYS A 1 93 ? -4.902 0.230 11.445 1.00 97.69 93 LYS A CA 1
ATOM 804 C C . LYS A 1 93 ? -3.504 -0.137 10.951 1.00 97.69 93 LYS A C 1
ATOM 806 O O . LYS A 1 93 ? -3.149 0.232 9.836 1.00 97.69 93 LYS A O 1
ATOM 811 N N . ARG A 1 94 ? -2.723 -0.852 11.768 1.00 98.12 94 ARG A N 1
ATOM 812 C CA . ARG A 1 94 ? -1.361 -1.271 11.420 1.00 98.12 94 ARG A CA 1
ATOM 813 C C . ARG A 1 94 ? -1.356 -2.138 10.163 1.00 98.12 94 ARG A C 1
ATOM 815 O O . ARG A 1 94 ? -0.606 -1.835 9.247 1.00 98.12 94 ARG A O 1
ATOM 822 N N . ARG A 1 95 ? -2.221 -3.155 10.093 1.00 98.06 95 ARG A N 1
ATOM 823 C CA . ARG A 1 95 ? -2.338 -4.050 8.928 1.00 98.06 95 ARG A CA 1
ATOM 824 C C . ARG A 1 95 ? -2.706 -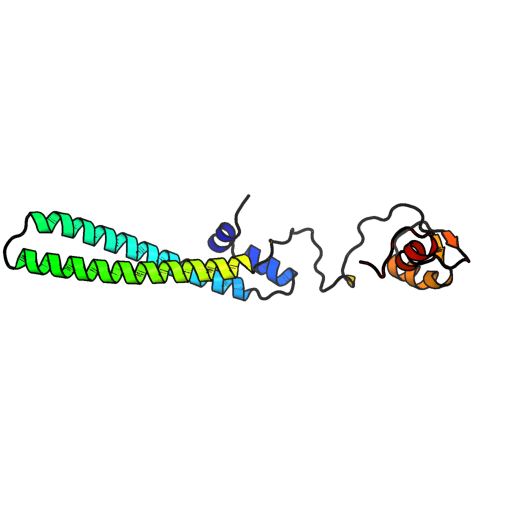3.293 7.656 1.00 98.06 95 ARG A C 1
ATOM 826 O O . ARG A 1 95 ? -2.038 -3.456 6.642 1.00 98.06 95 ARG A O 1
ATOM 833 N N . ARG A 1 96 ? -3.712 -2.414 7.720 1.00 97.50 96 ARG A N 1
ATOM 834 C CA . ARG A 1 96 ? -4.074 -1.540 6.595 1.00 97.50 96 ARG A CA 1
ATOM 835 C C . ARG A 1 96 ? -2.879 -0.705 6.136 1.00 97.50 96 ARG A C 1
ATOM 837 O O . ARG A 1 96 ? -2.611 -0.635 4.941 1.00 97.50 96 ARG A O 1
ATOM 844 N N . ASP A 1 97 ? -2.194 -0.049 7.071 1.00 96.50 97 ASP A N 1
ATOM 845 C CA . ASP A 1 97 ? -1.092 0.861 6.755 1.00 96.50 97 ASP A CA 1
ATOM 846 C C . ASP A 1 97 ? 0.120 0.102 6.182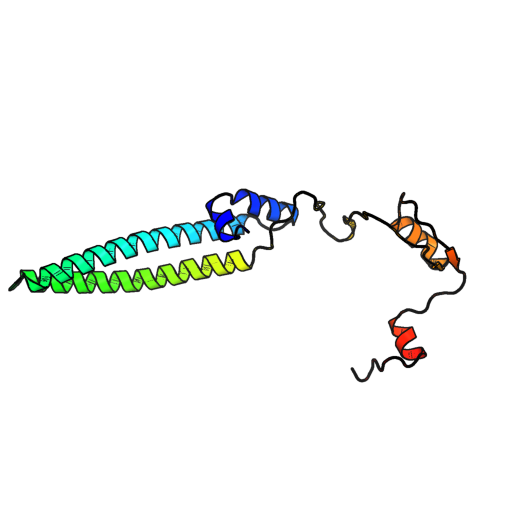 1.00 96.50 97 ASP A C 1
ATOM 848 O O . ASP A 1 97 ? 0.724 0.576 5.225 1.00 96.50 97 ASP A O 1
ATOM 852 N N . GLU A 1 98 ? 0.432 -1.095 6.692 1.00 97.38 98 GLU A N 1
ATOM 853 C CA . GLU A 1 98 ? 1.460 -1.991 6.136 1.00 97.38 98 GLU A CA 1
ATOM 854 C C . GLU A 1 98 ? 1.169 -2.347 4.674 1.00 97.38 98 GLU A C 1
ATOM 856 O O . GLU A 1 98 ? 2.050 -2.215 3.824 1.00 97.38 98 GLU A O 1
ATOM 861 N N . ILE A 1 99 ? -0.072 -2.734 4.361 1.00 96.62 99 ILE A N 1
ATOM 862 C CA . ILE A 1 99 ? -0.468 -3.054 2.984 1.00 96.62 99 ILE A CA 1
ATOM 863 C C . ILE A 1 99 ? -0.374 -1.803 2.108 1.00 96.62 99 ILE A C 1
ATOM 865 O O . ILE A 1 99 ? 0.223 -1.850 1.037 1.00 96.62 99 ILE A O 1
ATOM 869 N N . LEU A 1 100 ? -0.908 -0.666 2.569 1.00 95.50 100 LEU A N 1
ATOM 870 C CA . LEU A 1 100 ? -0.880 0.592 1.820 1.00 95.50 100 LEU A CA 1
ATOM 871 C C . LEU A 1 100 ? 0.542 1.076 1.512 1.00 95.50 100 LEU A C 1
ATOM 873 O O . LEU A 1 100 ? 0.765 1.601 0.425 1.00 95.50 100 LEU A O 1
ATOM 877 N N . LEU A 1 101 ? 1.492 0.896 2.434 1.00 95.44 101 LEU A N 1
ATOM 878 C CA . LEU A 1 101 ? 2.905 1.226 2.216 1.00 95.44 101 LEU A CA 1
ATOM 879 C C . LEU A 1 101 ? 3.570 0.316 1.177 1.00 95.44 101 LEU A C 1
ATOM 881 O O . LEU A 1 101 ? 4.525 0.736 0.526 1.00 95.44 101 LEU A O 1
ATOM 885 N N . GLY A 1 102 ? 3.066 -0.907 1.009 1.00 94.94 102 GLY A N 1
ATOM 886 C CA . GLY A 1 102 ? 3.513 -1.830 -0.030 1.00 94.94 102 GLY A CA 1
ATOM 887 C C . GLY A 1 102 ? 2.967 -1.513 -1.425 1.00 94.94 102 GLY A C 1
ATOM 888 O O . GLY A 1 102 ? 3.499 -2.027 -2.407 1.00 94.94 102 GLY A O 1
ATOM 889 N N . ILE A 1 103 ? 1.927 -0.678 -1.545 1.00 95.25 103 ILE A N 1
ATOM 890 C CA . ILE A 1 103 ? 1.347 -0.334 -2.847 1.00 95.25 103 ILE A CA 1
ATOM 891 C C . ILE A 1 103 ? 2.143 0.823 -3.479 1.00 95.25 103 ILE A C 1
ATOM 893 O O . ILE A 1 103 ? 2.242 1.899 -2.883 1.00 95.25 103 ILE A O 1
ATOM 897 N N . PRO A 1 104 ? 2.683 0.655 -4.704 1.00 94.50 104 PRO A N 1
ATOM 898 C CA . PRO A 1 104 ? 3.373 1.723 -5.417 1.00 94.50 104 PRO A CA 1
ATOM 899 C C . PRO A 1 104 ? 2.477 2.927 -5.712 1.00 94.50 104 PRO A C 1
ATOM 901 O O . PRO A 1 104 ? 1.248 2.852 -5.723 1.00 94.50 104 PRO A O 1
ATOM 904 N N . ASN A 1 105 ? 3.110 4.045 -6.064 1.00 93.81 105 ASN A N 1
ATOM 905 C CA . ASN A 1 105 ? 2.377 5.226 -6.495 1.00 93.81 105 ASN A CA 1
ATOM 906 C C . ASN A 1 105 ? 1.553 4.958 -7.772 1.00 93.81 105 ASN A C 1
ATOM 908 O O . ASN A 1 105 ? 1.979 4.205 -8.664 1.00 93.81 105 ASN A O 1
ATOM 912 N N . ILE A 1 106 ? 0.402 5.629 -7.866 1.00 94.19 106 ILE A N 1
ATOM 913 C CA . ILE A 1 106 ? -0.524 5.531 -8.997 1.00 94.19 106 ILE A CA 1
ATOM 914 C C . ILE A 1 106 ? 0.186 6.008 -10.267 1.00 94.19 106 ILE A C 1
ATOM 916 O O . ILE A 1 106 ? 0.721 7.118 -10.314 1.00 94.19 106 ILE A O 1
ATOM 920 N N . VAL A 1 107 ? 0.194 5.166 -11.301 1.00 94.50 107 VAL A N 1
ATOM 921 C CA . VAL A 1 107 ? 0.773 5.525 -12.601 1.00 94.50 107 VAL A CA 1
ATOM 922 C C . VAL A 1 107 ? -0.043 6.627 -13.271 1.00 94.50 107 VAL A C 1
ATOM 924 O O . VAL A 1 107 ? -1.268 6.671 -13.166 1.00 94.50 107 VAL A O 1
ATOM 927 N N . HIS A 1 108 ? 0.636 7.528 -13.978 1.00 94.50 108 HIS A N 1
ATOM 928 C CA . HIS A 1 108 ? -0.048 8.522 -14.797 1.00 94.50 108 HIS A CA 1
ATOM 929 C C . HIS A 1 108 ? -0.611 7.865 -16.067 1.00 94.50 108 HIS A C 1
ATOM 931 O O . HIS A 1 108 ? -0.041 6.905 -16.584 1.00 94.50 108 HIS A O 1
ATOM 937 N N . GLU A 1 109 ? -1.718 8.385 -16.595 1.00 92.75 109 GLU A N 1
ATOM 938 C CA . GLU A 1 109 ? -2.425 7.815 -17.755 1.00 92.75 109 GLU A CA 1
ATOM 939 C C . GLU A 1 109 ? -1.542 7.720 -19.006 1.00 92.75 109 GLU A C 1
ATOM 941 O O . GLU A 1 109 ? -1.646 6.758 -19.767 1.00 92.75 109 GLU A O 1
ATOM 946 N N . THR A 1 110 ? -0.617 8.671 -19.151 1.00 94.31 110 THR A N 1
ATOM 947 C CA . THR A 1 110 ? 0.335 8.784 -20.266 1.00 94.31 110 THR A CA 1
ATOM 948 C C . THR A 1 110 ? 1.495 7.794 -20.201 1.00 94.31 110 THR A C 1
ATOM 950 O O . THR A 1 110 ? 2.252 7.700 -21.162 1.00 94.31 110 THR A O 1
ATOM 953 N N . VAL A 1 111 ? 1.702 7.108 -19.073 1.00 93.44 111 VAL A N 1
ATOM 954 C CA . VAL A 1 111 ? 2.784 6.122 -18.950 1.00 93.44 111 VAL A CA 1
ATOM 955 C C . VAL A 1 111 ? 2.416 4.921 -19.823 1.00 93.44 111 VAL A C 1
ATOM 957 O O . VAL A 1 111 ? 1.297 4.430 -19.679 1.00 93.44 111 VAL A O 1
ATOM 960 N N . PRO A 1 112 ? 3.280 4.445 -20.736 1.00 92.06 112 PRO A N 1
ATOM 961 C CA . PRO A 1 112 ? 2.996 3.261 -21.547 1.00 92.06 112 PRO A CA 1
ATOM 962 C C . PRO A 1 112 ? 2.890 1.997 -20.676 1.00 92.06 112 PRO A C 1
ATOM 964 O O . PRO A 1 112 ? 3.471 1.925 -19.595 1.00 92.06 112 PRO A O 1
ATOM 967 N N . VAL A 1 113 ? 2.100 1.009 -21.115 1.00 92.75 113 VAL A N 1
ATOM 968 C CA . VAL A 1 113 ? 2.107 -0.326 -20.483 1.00 92.75 113 VAL A CA 1
ATOM 969 C C . VAL A 1 113 ? 3.311 -1.088 -21.016 1.00 92.75 113 VAL A C 1
ATOM 971 O O . VAL A 1 113 ? 3.474 -1.154 -22.229 1.00 92.75 113 VAL A O 1
ATOM 974 N N . GLY A 1 114 ? 4.094 -1.683 -20.124 1.00 91.75 114 GLY A N 1
ATOM 975 C CA . GLY A 1 114 ? 5.221 -2.538 -20.473 1.00 91.75 114 GLY A CA 1
ATOM 976 C C . GLY A 1 114 ? 5.512 -3.525 -19.350 1.00 91.75 114 GLY A C 1
ATOM 977 O O . GLY A 1 114 ? 5.213 -3.247 -18.185 1.00 91.75 114 GLY A O 1
ATOM 978 N N . ARG A 1 115 ? 6.045 -4.693 -19.703 1.00 89.94 115 ARG A N 1
ATOM 979 C CA . ARG A 1 115 ? 6.470 -5.731 -18.761 1.00 89.94 115 ARG A CA 1
ATOM 980 C C . ARG A 1 115 ? 7.880 -5.469 -18.242 1.00 89.94 115 ARG A C 1
ATOM 982 O O . ARG A 1 115 ? 8.141 -5.700 -17.064 1.00 89.94 115 ARG A O 1
ATOM 989 N N . ASP A 1 116 ? 8.766 -5.021 -19.119 1.00 91.50 116 ASP A N 1
ATOM 990 C CA . ASP A 1 116 ? 10.178 -4.790 -18.829 1.00 91.50 116 ASP A CA 1
ATOM 991 C C . ASP A 1 116 ? 10.738 -3.638 -19.679 1.00 91.50 116 ASP A C 1
ATOM 993 O O . ASP A 1 116 ? 9.992 -2.895 -20.322 1.00 91.50 116 ASP A O 1
ATOM 997 N N . GLU A 1 117 ? 12.059 -3.443 -19.643 1.00 90.88 117 GLU A N 1
ATOM 998 C CA . GLU A 1 117 ? 12.702 -2.318 -20.319 1.00 90.88 117 GLU A CA 1
ATOM 999 C C . GLU A 1 117 ? 12.579 -2.361 -21.847 1.00 90.88 117 GLU A C 1
ATOM 1001 O O . GLU A 1 117 ? 12.747 -1.317 -22.479 1.00 90.88 117 GLU A O 1
ATOM 1006 N N . SER A 1 118 ? 12.277 -3.520 -22.443 1.00 90.38 118 SER A N 1
ATOM 1007 C CA . SER A 1 118 ? 12.129 -3.654 -23.896 1.00 90.38 118 SER A CA 1
ATOM 1008 C C . SER A 1 118 ? 10.848 -3.008 -24.434 1.00 90.38 118 SER A C 1
ATOM 1010 O O . SER A 1 118 ? 10.817 -2.595 -25.591 1.00 90.38 118 SER A O 1
ATOM 1012 N N . ASP A 1 119 ? 9.836 -2.832 -23.579 1.00 91.19 119 ASP A N 1
ATOM 1013 C CA . ASP A 1 119 ? 8.577 -2.155 -23.913 1.00 91.19 119 ASP A CA 1
ATOM 1014 C C . ASP A 1 119 ? 8.657 -0.626 -23.733 1.00 91.19 119 ASP A C 1
ATOM 1016 O O . ASP A 1 119 ? 7.687 0.100 -23.982 1.00 91.19 119 ASP A O 1
ATOM 1020 N N . ASN A 1 120 ? 9.800 -0.104 -23.272 1.00 92.62 120 ASN A N 1
ATOM 1021 C CA . ASN A 1 120 ? 9.981 1.334 -23.120 1.00 92.62 120 ASN A CA 1
ATOM 1022 C C . ASN A 1 120 ? 9.961 2.025 -24.485 1.00 92.62 120 ASN A C 1
ATOM 1024 O O . ASN A 1 120 ? 10.660 1.634 -25.415 1.00 92.62 120 ASN A O 1
ATOM 1028 N N . VAL A 1 121 ? 9.209 3.122 -24.575 1.00 91.50 121 VAL A N 1
ATOM 1029 C CA . VAL A 1 121 ? 9.071 3.898 -25.811 1.00 91.50 121 VAL A CA 1
ATOM 1030 C C . VAL A 1 121 ? 10.038 5.085 -25.786 1.00 91.50 121 VAL A C 1
ATOM 1032 O O . VAL A 1 121 ? 9.860 5.993 -24.965 1.00 91.50 121 VAL A O 1
ATOM 1035 N N . PRO A 1 122 ? 11.046 5.140 -26.679 1.00 91.56 122 PRO A N 1
ATOM 1036 C CA . PRO A 1 122 ? 11.891 6.316 -26.825 1.00 91.56 122 PRO A CA 1
ATOM 1037 C C . PRO A 1 122 ? 11.057 7.503 -27.312 1.00 91.56 122 PRO A C 1
ATOM 1039 O O . PRO A 1 122 ? 10.414 7.439 -28.355 1.00 91.56 122 PRO A O 1
ATOM 1042 N N . ILE A 1 123 ? 11.074 8.606 -26.564 1.00 91.56 123 ILE A N 1
ATOM 1043 C CA . ILE A 1 123 ? 10.296 9.808 -26.915 1.00 91.56 123 ILE A CA 1
ATOM 1044 C C . ILE A 1 123 ? 11.109 10.847 -27.691 1.00 91.56 123 ILE A C 1
ATOM 1046 O O . ILE A 1 123 ? 10.539 11.737 -28.320 1.00 91.56 123 ILE A O 1
ATOM 1050 N N . ARG A 1 124 ? 12.444 10.788 -27.603 1.00 91.94 124 ARG A N 1
ATOM 1051 C CA . ARG A 1 124 ? 13.347 11.751 -28.238 1.00 91.94 124 ARG A CA 1
ATOM 1052 C C . ARG A 1 124 ? 14.775 11.218 -28.287 1.00 91.94 124 ARG A C 1
ATOM 1054 O O . ARG A 1 124 ? 15.247 10.636 -27.315 1.00 91.94 124 ARG A O 1
ATOM 1061 N N . PHE A 1 125 ? 15.475 11.543 -29.368 1.00 92.19 125 PHE A N 1
ATOM 1062 C CA . PHE A 1 125 ? 16.917 11.358 -29.522 1.00 92.19 125 PHE A CA 1
ATOM 1063 C C . PHE A 1 125 ? 17.597 12.718 -29.695 1.00 92.19 125 PHE A C 1
ATOM 1065 O O . PHE A 1 125 ? 16.969 13.675 -30.154 1.00 92.19 125 PHE A O 1
ATOM 1072 N N . TYR A 1 126 ? 18.863 12.826 -29.292 1.00 93.12 126 TYR A N 1
ATOM 1073 C CA . TYR A 1 126 ? 19.630 14.062 -29.426 1.00 93.12 126 TYR A CA 1
ATOM 1074 C C . TYR A 1 126 ? 21.131 13.793 -29.571 1.00 93.12 126 TYR A C 1
ATOM 1076 O O . TYR A 1 126 ? 21.675 12.916 -28.902 1.00 93.12 126 TYR A O 1
ATOM 1084 N N . GLY A 1 127 ? 21.797 14.606 -30.394 1.00 94.25 127 GLY A N 1
ATOM 1085 C CA . GLY A 1 127 ? 23.230 14.514 -30.665 1.00 94.25 127 GLY A CA 1
ATOM 1086 C C . GLY A 1 127 ? 23.576 13.532 -31.786 1.00 94.25 127 GLY A C 1
ATOM 1087 O O . GLY A 1 127 ? 22.700 13.047 -32.496 1.00 94.25 127 GLY A O 1
ATOM 1088 N N . LYS A 1 128 ? 24.879 13.269 -31.937 1.00 95.31 128 LYS A N 1
ATOM 1089 C CA . LYS A 1 128 ?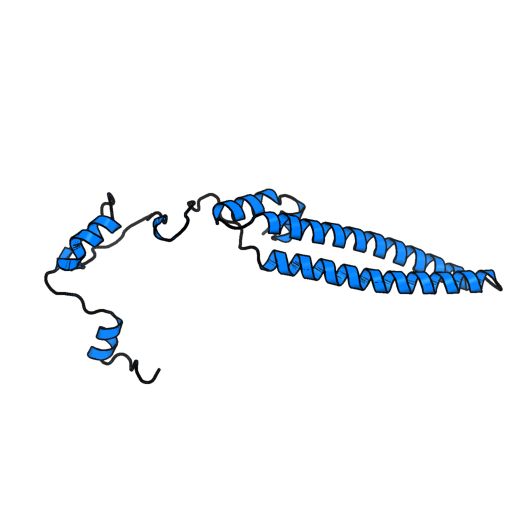 25.442 12.382 -32.961 1.00 95.31 128 LYS A CA 1
ATOM 1090 C C . LYS A 1 128 ? 26.371 11.344 -32.313 1.00 95.31 128 LYS A C 1
ATOM 1092 O O . LYS A 1 128 ? 27.566 11.618 -32.174 1.00 95.31 128 LYS A O 1
ATOM 1097 N N . PRO A 1 129 ? 25.853 10.197 -31.833 1.00 94.38 129 PRO A N 1
ATOM 1098 C CA . PRO A 1 129 ? 26.671 9.128 -31.267 1.00 94.38 129 PRO A CA 1
ATOM 1099 C C . PRO A 1 129 ? 27.745 8.625 -32.237 1.00 94.38 129 PRO A C 1
ATOM 1101 O O . PRO A 1 129 ? 27.508 8.466 -33.436 1.00 94.38 129 PRO A O 1
ATOM 1104 N N . LYS A 1 130 ? 28.923 8.324 -31.681 1.00 96.19 130 LYS A N 1
ATOM 1105 C CA . LYS A 1 130 ? 30.006 7.623 -32.376 1.00 96.19 130 LYS A CA 1
ATOM 1106 C C . LYS A 1 130 ? 29.859 6.125 -32.136 1.00 96.19 130 LYS A C 1
ATOM 1108 O O . LYS A 1 130 ? 30.066 5.652 -31.020 1.00 96.19 130 LYS A O 1
ATOM 1113 N N . VAL A 1 131 ? 29.475 5.393 -33.172 1.00 95.75 131 VAL A N 1
ATOM 1114 C CA . VAL A 1 131 ? 29.138 3.971 -33.116 1.00 95.75 131 VAL A CA 1
ATOM 1115 C C . VAL A 1 131 ? 30.285 3.171 -33.708 1.00 95.75 131 VAL A C 1
ATOM 1117 O O . VAL A 1 131 ? 30.637 3.325 -34.876 1.00 95.75 131 VAL A O 1
ATOM 1120 N N . TRP A 1 132 ? 30.890 2.305 -32.902 1.00 96.94 132 TRP A N 1
ATOM 1121 C CA . TRP A 1 132 ? 31.908 1.391 -33.404 1.00 96.94 132 TRP A CA 1
ATOM 1122 C C . TRP A 1 132 ? 31.312 0.412 -34.407 1.00 96.94 132 TRP A C 1
ATOM 1124 O O . TRP A 1 132 ? 30.244 -0.146 -34.157 1.00 96.94 132 TRP A O 1
ATOM 1134 N N . ARG A 1 133 ? 32.021 0.159 -35.513 1.00 95.56 133 ARG A N 1
ATOM 1135 C CA . ARG A 1 133 ? 31.582 -0.741 -36.592 1.00 95.56 133 ARG A CA 1
ATOM 1136 C C . ARG A 1 133 ? 31.070 -2.096 -36.084 1.00 95.56 133 ARG A C 1
ATOM 1138 O O . ARG A 1 133 ? 30.078 -2.592 -36.60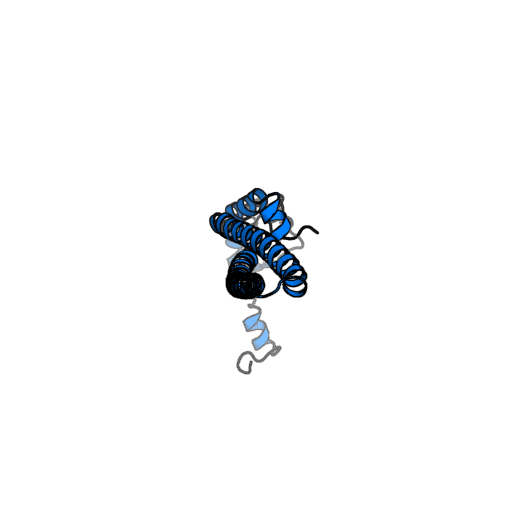5 1.00 95.56 133 ARG A O 1
ATOM 1145 N N . GLY A 1 134 ? 31.692 -2.659 -35.045 1.00 94.81 134 GLY A N 1
ATOM 1146 C CA . GLY A 1 134 ? 31.280 -3.934 -34.444 1.00 94.81 134 GLY A CA 1
ATOM 1147 C C . GLY A 1 134 ? 29.941 -3.909 -33.692 1.00 94.81 134 GLY A C 1
ATOM 1148 O O . GLY A 1 134 ? 29.376 -4.966 -33.445 1.00 94.81 134 GLY A O 1
ATOM 1149 N N . HIS A 1 135 ? 29.413 -2.732 -33.345 1.00 95.56 135 HIS A N 1
ATOM 1150 C CA . HIS A 1 135 ? 28.112 -2.562 -32.683 1.00 95.56 135 HIS A CA 1
ATOM 1151 C C . HIS A 1 135 ? 27.058 -1.916 -33.596 1.00 95.56 135 HIS A C 1
ATOM 1153 O O . HIS A 1 135 ? 25.969 -1.588 -33.129 1.00 95.56 135 HIS A O 1
ATOM 1159 N N . LEU A 1 136 ? 27.365 -1.700 -34.881 1.00 94.69 136 LEU A N 1
ATOM 1160 C CA . LEU A 1 136 ? 26.478 -0.967 -35.785 1.00 94.69 136 LEU A CA 1
ATOM 1161 C C . LEU A 1 136 ? 25.109 -1.645 -35.923 1.00 94.69 136 LEU A C 1
ATOM 1163 O O . LEU A 1 136 ? 24.091 -0.971 -35.834 1.00 94.69 136 LEU A O 1
ATOM 1167 N N . GLU A 1 137 ? 25.077 -2.967 -36.081 1.00 94.81 137 GLU A N 1
ATOM 1168 C CA . GLU A 1 137 ? 23.827 -3.727 -36.199 1.00 94.81 137 GLU A CA 1
ATOM 1169 C C . GLU A 1 137 ? 22.954 -3.594 -34.943 1.00 94.81 137 GLU A C 1
ATOM 1171 O O . GLU A 1 137 ? 21.779 -3.245 -35.038 1.00 94.81 137 GLU A O 1
ATOM 1176 N N . GLN A 1 138 ? 23.549 -3.770 -33.760 1.00 93.94 138 GLN A N 1
ATOM 1177 C CA . GLN A 1 138 ? 22.856 -3.602 -32.481 1.00 93.94 138 GLN A CA 1
ATOM 1178 C C . GLN A 1 138 ? 22.323 -2.173 -32.310 1.00 93.94 138 GLN A C 1
ATOM 1180 O O . GLN A 1 138 ? 21.195 -1.983 -31.860 1.00 93.94 138 GLN A O 1
ATOM 1185 N N . PHE A 1 139 ? 23.114 -1.163 -32.679 1.00 93.12 139 PHE A N 1
ATOM 1186 C CA . PHE A 1 139 ? 22.691 0.234 -32.617 1.00 93.12 139 PHE A CA 1
ATOM 1187 C C . PHE A 1 139 ? 21.497 0.504 -33.541 1.00 93.12 139 PHE A C 1
ATOM 1189 O O . PHE A 1 139 ? 20.524 1.121 -33.113 1.00 93.12 139 PHE A O 1
ATOM 1196 N N . LEU A 1 140 ? 21.539 0.004 -34.781 1.00 92.81 140 LEU A N 1
ATOM 1197 C CA . LEU A 1 140 ? 20.432 0.132 -35.731 1.00 92.81 140 LEU A CA 1
ATOM 1198 C C . LEU A 1 140 ? 19.165 -0.566 -35.221 1.00 92.81 140 LEU A C 1
ATOM 1200 O O . LEU A 1 140 ? 18.077 -0.008 -35.328 1.00 92.81 140 LEU A O 1
ATOM 1204 N N . GLN A 1 141 ? 19.300 -1.736 -34.592 1.00 91.38 141 GLN A N 1
ATOM 1205 C CA . GLN A 1 141 ? 18.176 -2.425 -33.958 1.00 91.38 141 GLN A CA 1
ATOM 1206 C C . GLN A 1 141 ? 17.572 -1.609 -32.802 1.00 91.38 141 GLN A C 1
ATOM 1208 O O . GLN A 1 141 ? 16.354 -1.561 -32.662 1.00 91.38 141 GLN A O 1
ATOM 1213 N N . GLN A 1 142 ? 18.405 -0.952 -31.989 1.00 88.69 142 GLN A N 1
ATOM 1214 C CA . GLN A 1 142 ? 17.957 -0.140 -30.851 1.00 88.69 142 GLN A CA 1
ATOM 1215 C C . GLN A 1 142 ? 17.227 1.137 -31.270 1.00 88.69 142 GLN A C 1
ATOM 1217 O O . GLN A 1 142 ? 16.252 1.522 -30.626 1.00 88.69 142 GLN A O 1
ATOM 1222 N N . ILE A 1 143 ? 17.693 1.815 -32.324 1.00 91.19 143 ILE A N 1
ATOM 1223 C CA . ILE A 1 143 ? 16.994 3.001 -32.835 1.00 91.19 143 ILE A CA 1
ATOM 1224 C C . ILE A 1 143 ? 15.761 2.614 -33.659 1.00 91.19 143 ILE A C 1
ATOM 1226 O O . ILE A 1 143 ? 14.834 3.415 -33.756 1.00 91.19 143 ILE A O 1
ATOM 1230 N N . GLY A 1 144 ? 15.710 1.399 -34.216 1.00 88.31 144 GLY A N 1
ATOM 1231 C CA . GLY A 1 144 ? 14.613 0.949 -35.069 1.00 88.31 144 GLY A CA 1
ATOM 1232 C C . GLY A 1 144 ? 14.398 1.908 -36.242 1.00 88.31 144 GLY A C 1
ATOM 1233 O O . GLY A 1 144 ? 15.347 2.298 -36.917 1.00 88.31 144 GLY A O 1
ATOM 1234 N N . ASP A 1 145 ? 13.157 2.354 -36.440 1.00 87.25 145 ASP A N 1
ATOM 1235 C CA . ASP A 1 145 ? 12.799 3.308 -37.502 1.00 87.25 145 ASP A CA 1
ATOM 1236 C C . ASP A 1 145 ? 13.083 4.781 -37.138 1.00 87.25 145 ASP A C 1
ATOM 1238 O O . ASP A 1 145 ? 12.793 5.698 -37.917 1.00 87.25 145 ASP A O 1
ATOM 1242 N N . ASN A 1 146 ? 13.626 5.050 -35.945 1.00 89.12 146 ASN A N 1
ATOM 1243 C CA . ASN A 1 146 ? 13.886 6.415 -35.503 1.00 89.12 146 ASN A CA 1
ATOM 1244 C C . ASN A 1 146 ? 15.052 7.039 -36.276 1.00 89.12 146 ASN A C 1
ATOM 1246 O O . ASN A 1 146 ? 16.115 6.447 -36.460 1.00 89.12 146 ASN A O 1
ATOM 1250 N N . LYS A 1 147 ? 14.876 8.302 -36.670 1.00 86.62 147 LYS A N 1
ATOM 1251 C CA . LYS A 1 147 ? 15.921 9.082 -37.339 1.00 86.62 147 LYS A CA 1
ATOM 1252 C C . LYS A 1 147 ? 16.898 9.625 -36.304 1.00 86.62 147 LYS A C 1
ATOM 1254 O O . LYS A 1 147 ? 16.638 10.653 -35.681 1.00 86.62 147 LYS A O 1
ATOM 1259 N N . VAL A 1 148 ? 18.008 8.920 -36.127 1.00 92.38 148 VAL A N 1
ATOM 1260 C CA . VAL A 1 148 ? 19.113 9.322 -35.255 1.00 92.38 148 VAL A CA 1
ATOM 1261 C C . VAL A 1 148 ? 20.342 9.553 -36.119 1.00 92.38 148 VAL A C 1
ATOM 1263 O O . VAL A 1 148 ? 20.743 8.664 -36.866 1.00 92.38 148 VAL A O 1
ATOM 1266 N N . ASP A 1 149 ? 20.947 10.733 -36.022 1.00 94.06 149 ASP A N 1
ATOM 1267 C CA . ASP A 1 149 ? 22.231 10.993 -36.671 1.00 94.06 149 ASP A CA 1
ATOM 1268 C C . ASP A 1 149 ? 23.332 10.209 -35.952 1.00 94.06 149 ASP A C 1
ATOM 1270 O O . ASP A 1 149 ? 23.387 10.204 -34.727 1.00 94.06 149 ASP A O 1
ATOM 1274 N N . TYR A 1 150 ? 24.248 9.571 -36.677 1.00 95.31 150 TYR A N 1
ATOM 1275 C CA . TYR A 1 150 ? 25.380 8.864 -36.069 1.00 95.31 150 TYR A CA 1
ATOM 1276 C C . TYR A 1 150 ? 26.643 8.959 -36.929 1.00 95.31 150 TYR A C 1
ATOM 1278 O O . TYR A 1 150 ? 26.616 9.373 -38.090 1.00 95.31 150 TYR A O 1
ATOM 1286 N N . GLU A 1 151 ? 27.782 8.627 -36.331 1.00 96.38 151 GLU A N 1
ATOM 1287 C CA . GLU A 1 151 ? 29.083 8.526 -36.990 1.00 96.38 151 GLU A CA 1
ATOM 1288 C C . GLU A 1 151 ? 29.649 7.127 -36.751 1.00 96.38 151 GLU A C 1
ATOM 1290 O O . GLU A 1 151 ? 29.728 6.689 -35.606 1.00 96.38 151 GLU A O 1
ATOM 1295 N N . VAL A 1 152 ? 30.046 6.422 -37.812 1.00 96.25 152 VAL A N 1
ATOM 1296 C CA . VAL A 1 152 ? 30.685 5.108 -37.673 1.00 96.25 152 VAL A CA 1
ATOM 1297 C C . VAL A 1 152 ? 32.182 5.295 -37.454 1.00 96.25 152 VAL A C 1
ATOM 1299 O O . VAL A 1 152 ? 32.839 5.964 -38.247 1.00 96.25 152 VAL A O 1
ATOM 1302 N N . ILE A 1 153 ? 32.716 4.683 -36.398 1.00 96.62 153 ILE A N 1
ATOM 1303 C CA . ILE A 1 153 ? 34.146 4.695 -36.065 1.00 96.62 153 ILE A CA 1
ATOM 1304 C C . ILE A 1 153 ? 34.748 3.291 -36.185 1.00 96.62 153 ILE A C 1
ATOM 1306 O O . ILE A 1 153 ? 34.086 2.284 -35.913 1.00 96.62 153 ILE A O 1
ATOM 1310 N N . ASP A 1 154 ? 36.026 3.221 -36.556 1.00 95.88 154 ASP A N 1
ATOM 1311 C CA . ASP A 1 154 ? 36.733 1.947 -36.748 1.00 95.88 154 ASP A CA 1
ATOM 1312 C C . ASP A 1 154 ? 37.483 1.466 -35.494 1.00 95.88 154 ASP A C 1
ATOM 1314 O O . ASP A 1 154 ? 37.752 0.273 -35.354 1.00 95.88 154 ASP A O 1
ATOM 1318 N N . TYR A 1 155 ? 37.767 2.359 -34.540 1.00 92.88 155 TYR A N 1
ATOM 1319 C CA . TYR A 1 155 ? 38.376 1.990 -33.259 1.00 92.88 155 TYR A CA 1
ATOM 1320 C C . TYR A 1 155 ? 37.311 1.559 -32.248 1.00 92.88 155 TYR A C 1
ATOM 1322 O O . TYR A 1 155 ? 36.228 2.142 -32.193 1.00 92.88 155 TYR A O 1
ATOM 1330 N N . ARG A 1 156 ? 37.621 0.547 -31.427 1.00 92.62 156 ARG A N 1
ATOM 1331 C CA . ARG A 1 156 ? 36.736 0.085 -30.350 1.00 92.62 156 ARG A CA 1
ATOM 1332 C C . ARG A 1 156 ? 36.850 1.038 -29.151 1.00 92.62 156 ARG A C 1
ATOM 1334 O O . ARG A 1 156 ? 37.944 1.149 -28.600 1.00 92.62 156 ARG A O 1
ATOM 1341 N N . PRO A 1 157 ? 35.767 1.716 -28.728 1.00 91.31 157 PRO A N 1
ATOM 1342 C CA . PRO A 1 157 ? 35.778 2.538 -27.527 1.00 91.31 157 PRO A CA 1
ATOM 1343 C C . PRO A 1 157 ? 36.083 1.696 -26.293 1.00 91.31 157 PRO A C 1
ATOM 1345 O O . PRO A 1 157 ? 35.600 0.569 -26.161 1.00 91.31 157 PRO A O 1
ATOM 1348 N N . ILE A 1 158 ? 36.860 2.272 -25.385 1.00 90.81 158 ILE A N 1
ATOM 1349 C CA . ILE A 1 158 ? 37.182 1.667 -24.097 1.00 90.81 158 ILE A CA 1
ATOM 1350 C C . ILE A 1 158 ? 35.977 1.871 -23.167 1.00 90.81 158 ILE A C 1
ATOM 1352 O O . ILE A 1 158 ? 35.355 2.937 -23.164 1.00 90.81 158 ILE A O 1
ATOM 1356 N N . GLY A 1 159 ? 35.609 0.839 -22.407 1.00 90.75 159 GLY A N 1
ATOM 1357 C CA . GLY A 1 159 ? 34.543 0.940 -21.410 1.00 90.75 159 GLY A CA 1
ATOM 1358 C C . GLY A 1 159 ? 34.937 1.884 -20.272 1.00 90.75 159 GLY A C 1
ATOM 1359 O O . GLY A 1 159 ? 36.111 1.988 -19.931 1.00 90.75 159 GLY A O 1
ATOM 1360 N N . HIS A 1 160 ? 33.959 2.551 -19.655 1.00 88.38 160 HIS A N 1
ATOM 1361 C CA . HIS A 1 160 ? 34.225 3.537 -18.600 1.00 88.38 160 HIS A CA 1
ATOM 1362 C C . HIS A 1 160 ? 35.025 2.954 -17.421 1.00 88.38 160 HIS A C 1
ATOM 1364 O O . HIS A 1 160 ? 35.906 3.633 -16.910 1.00 88.38 160 HIS A O 1
ATOM 1370 N N . ALA A 1 161 ? 34.777 1.698 -17.033 1.00 87.25 161 ALA A N 1
ATOM 1371 C CA . ALA A 1 161 ? 35.521 1.029 -15.965 1.00 87.25 161 ALA A CA 1
ATOM 1372 C C . ALA A 1 161 ? 37.019 0.892 -16.296 1.00 87.25 161 ALA A C 1
ATOM 1374 O O . ALA A 1 161 ? 37.863 1.317 -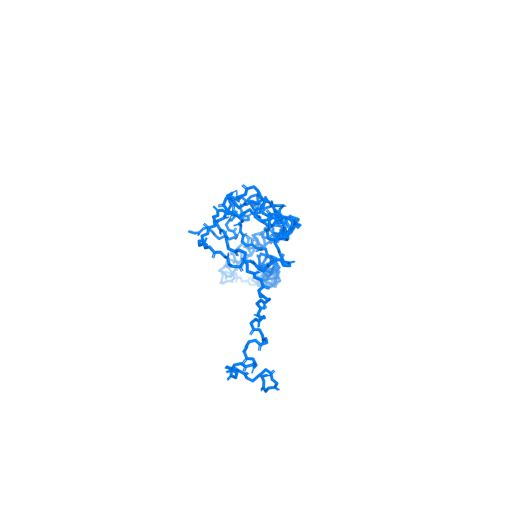15.518 1.00 87.25 161 ALA A O 1
ATOM 1375 N N . THR A 1 162 ? 37.350 0.389 -17.489 1.00 87.94 162 THR A N 1
ATOM 1376 C CA . THR A 1 162 ? 38.741 0.257 -17.951 1.00 87.94 162 THR A CA 1
ATOM 1377 C C . THR A 1 162 ? 39.406 1.617 -18.146 1.00 87.94 162 THR A C 1
ATOM 1379 O O . THR A 1 162 ? 40.556 1.796 -17.770 1.00 87.94 162 THR A O 1
ATOM 1382 N N . ALA A 1 163 ? 38.677 2.603 -18.679 1.00 88.88 163 ALA A N 1
ATOM 1383 C CA . ALA A 1 163 ? 39.198 3.955 -18.851 1.00 88.88 163 ALA A CA 1
ATOM 1384 C C . ALA A 1 163 ? 39.609 4.575 -17.504 1.00 88.88 163 ALA A C 1
ATOM 1386 O O . ALA A 1 163 ? 40.658 5.200 -17.405 1.00 88.88 163 ALA A O 1
ATOM 1387 N N . VAL A 1 164 ? 38.811 4.376 -16.454 1.00 89.38 164 VAL A N 1
ATOM 1388 C CA . VAL A 1 164 ? 39.121 4.890 -15.113 1.00 89.38 164 VAL A CA 1
ATOM 1389 C C . VAL A 1 164 ? 40.437 4.322 -14.570 1.00 89.38 164 VAL A C 1
ATOM 1391 O O . VAL A 1 164 ? 41.208 5.075 -13.976 1.00 89.38 164 VAL A O 1
ATOM 1394 N N . GLU A 1 165 ? 40.720 3.042 -14.813 1.00 85.31 165 GLU A N 1
ATOM 1395 C CA . GLU A 1 165 ? 41.976 2.396 -14.411 1.00 85.31 165 GLU A CA 1
ATOM 1396 C C . GLU A 1 165 ? 43.157 2.845 -15.284 1.00 85.31 165 GLU A C 1
ATOM 1398 O O . GLU A 1 165 ? 44.187 3.270 -14.762 1.00 85.31 165 GLU A O 1
ATOM 1403 N N . GLU A 1 166 ? 43.004 2.819 -16.612 1.00 86.44 166 GLU A N 1
ATOM 1404 C CA . GLU A 1 166 ? 44.070 3.180 -17.558 1.00 86.44 166 GLU A CA 1
ATOM 1405 C C . GLU A 1 166 ? 44.489 4.650 -17.452 1.00 86.44 166 GLU A C 1
ATOM 1407 O O . GLU A 1 166 ? 45.672 4.972 -17.577 1.00 86.44 166 GLU A O 1
ATOM 1412 N N . PHE A 1 167 ? 43.537 5.550 -17.197 1.00 88.62 167 PHE A N 1
ATOM 1413 C CA . PHE A 1 167 ? 43.816 6.974 -17.012 1.00 88.62 167 PHE A CA 1
ATOM 1414 C C . PHE A 1 167 ? 44.117 7.352 -15.553 1.00 88.62 167 PHE A C 1
ATOM 1416 O O . PHE A 1 167 ? 44.393 8.522 -15.277 1.00 88.62 167 PHE A O 1
ATOM 1423 N N . GLY A 1 168 ? 44.082 6.392 -14.619 1.00 86.19 168 GLY A N 1
ATOM 1424 C CA . GLY A 1 168 ? 44.390 6.612 -13.203 1.00 86.19 168 GLY A CA 1
ATOM 1425 C C . GLY A 1 168 ? 43.409 7.548 -12.489 1.00 86.19 168 GLY A C 1
ATOM 1426 O O . GLY A 1 168 ? 43.802 8.286 -11.586 1.00 86.19 168 GLY A O 1
ATOM 1427 N N . TRP A 1 169 ? 42.143 7.566 -12.910 1.00 86.88 169 TRP A N 1
ATOM 1428 C CA . TRP A 1 169 ? 41.111 8.445 -12.349 1.00 86.88 169 TRP A CA 1
ATOM 1429 C C . TRP A 1 169 ? 40.495 7.908 -11.056 1.00 86.88 169 TRP A C 1
ATOM 1431 O O . TRP A 1 169 ? 40.000 8.699 -10.253 1.00 86.88 169 TRP A O 1
ATOM 1441 N N . ALA A 1 170 ? 40.527 6.591 -10.837 1.00 83.00 170 ALA A N 1
ATOM 1442 C CA . ALA A 1 170 ? 40.148 5.970 -9.571 1.00 83.00 170 ALA A CA 1
ATOM 1443 C C . ALA A 1 170 ? 40.864 4.627 -9.373 1.00 83.00 170 ALA A C 1
ATOM 1445 O O . ALA A 1 170 ? 41.267 3.979 -10.335 1.00 83.00 170 ALA A O 1
ATOM 1446 N N . ASP A 1 171 ? 40.986 4.214 -8.111 1.00 81.81 171 ASP A N 1
ATOM 1447 C CA . ASP A 1 171 ? 41.483 2.894 -7.720 1.00 81.81 171 ASP A CA 1
ATOM 1448 C C . ASP A 1 171 ? 40.289 1.999 -7.370 1.00 81.81 171 ASP A C 1
ATOM 1450 O O . ASP A 1 171 ? 39.652 2.160 -6.327 1.00 81.81 171 ASP A O 1
ATOM 1454 N N . THR A 1 172 ? 39.966 1.079 -8.273 1.00 77.56 172 THR A N 1
ATOM 1455 C CA . THR A 1 172 ? 38.849 0.132 -8.155 1.00 77.56 172 THR A CA 1
ATOM 1456 C C . THR A 1 172 ? 39.142 -1.025 -7.194 1.00 77.56 172 THR A C 1
ATOM 1458 O O . THR A 1 172 ? 38.209 -1.714 -6.789 1.00 77.56 172 THR A O 1
ATOM 1461 N N . LEU A 1 173 ? 40.405 -1.237 -6.795 1.00 77.81 173 LEU A N 1
ATOM 1462 C CA . LEU A 1 173 ? 40.826 -2.319 -5.893 1.00 77.81 173 LEU A CA 1
ATOM 1463 C C . LEU A 1 173 ? 40.874 -1.889 -4.421 1.00 77.81 173 LEU A C 1
ATOM 1465 O O . LEU A 1 173 ? 40.928 -2.741 -3.532 1.00 77.81 173 LEU A O 1
ATOM 1469 N N . ARG A 1 174 ? 40.876 -0.580 -4.154 1.00 70.75 174 ARG A N 1
ATOM 1470 C CA . ARG A 1 174 ? 40.861 -0.003 -2.799 1.00 70.75 174 ARG A CA 1
ATOM 1471 C C . ARG A 1 174 ? 39.483 0.462 -2.309 1.00 70.75 174 ARG A C 1
ATOM 1473 O O . ARG A 1 174 ? 39.413 0.937 -1.174 1.00 70.75 174 ARG A O 1
ATOM 1480 N N . ALA A 1 175 ? 38.440 0.371 -3.137 1.00 56.91 175 ALA A N 1
ATOM 1481 C CA . ALA A 1 175 ? 37.078 0.831 -2.835 1.00 56.91 175 ALA A CA 1
ATOM 1482 C C . ALA A 1 175 ? 36.223 -0.213 -2.097 1.00 56.91 175 ALA A C 1
ATOM 1484 O O . ALA A 1 175 ? 36.413 -1.425 -2.340 1.00 56.91 175 ALA A O 1
#